Protein AF-A0A0F9AT08-F1 (afdb_monomer)

Foldseek 3Di:
DVVVVLQCVLVVADAFGKDKDKDQDQCPSDVVSQKDWDDWDWADPPPDDRTIIITIITHHDD

Organism: NCBI:txid412755

Structure (mmCIF, N/CA/C/O backbone):
data_AF-A0A0F9AT08-F1
#
_entry.id   AF-A0A0F9AT08-F1
#
loop_
_atom_site.group_PDB
_atom_site.id
_atom_site.type_symbol
_atom_site.label_atom_id
_atom_site.label_alt_id
_atom_site.label_comp_id
_atom_site.label_asym_id
_atom_site.label_entity_id
_atom_site.label_seq_id
_atom_site.pdbx_PDB_ins_code
_atom_site.Cartn_x
_atom_site.Cartn_y
_atom_site.Cartn_z
_atom_site.occupancy
_atom_site.B_iso_or_equiv
_atom_site.auth_seq_id
_atom_site.auth_comp_id
_atom_site.auth_asym_id
_atom_site.auth_atom_id
_atom_site.pdbx_PDB_model_num
ATOM 1 N N . SER A 1 1 ? 0.883 16.885 -0.143 1.00 82.81 1 SER A N 1
ATOM 2 C CA . SER A 1 1 ? 1.814 15.817 0.274 1.00 82.81 1 SER A CA 1
ATOM 3 C C . SER A 1 1 ? 1.028 14.529 0.405 1.00 82.81 1 SER A C 1
ATOM 5 O O . SER A 1 1 ? -0.104 14.601 0.872 1.00 82.81 1 SER A O 1
ATOM 7 N N . TYR A 1 2 ? 1.608 13.394 0.006 1.00 88.62 2 TYR A N 1
ATOM 8 C CA . TYR A 1 2 ? 0.972 12.074 0.058 1.00 88.62 2 TYR A CA 1
ATOM 9 C C . TYR A 1 2 ? 0.435 11.734 1.456 1.00 88.62 2 TYR A C 1
ATOM 11 O O . TYR A 1 2 ? -0.675 11.233 1.583 1.00 88.62 2 TYR A O 1
ATOM 19 N N . THR A 1 3 ? 1.143 12.142 2.515 1.00 92.06 3 THR A N 1
ATOM 20 C CA . THR A 1 3 ? 0.693 11.991 3.909 1.00 92.06 3 THR A CA 1
ATOM 21 C C . THR A 1 3 ? -0.705 12.559 4.149 1.00 92.06 3 THR A C 1
ATOM 23 O O . THR A 1 3 ? -1.526 11.881 4.746 1.00 92.06 3 THR A O 1
ATOM 26 N N . LYS A 1 4 ? -1.018 13.742 3.597 1.00 95.50 4 LYS A N 1
ATOM 27 C CA . LYS A 1 4 ? -2.336 14.377 3.776 1.00 95.50 4 LYS A CA 1
ATOM 28 C C . LYS A 1 4 ? -3.469 13.557 3.155 1.00 95.50 4 LYS A C 1
ATOM 30 O O . LYS A 1 4 ? -4.565 13.551 3.687 1.00 95.50 4 LYS A O 1
ATOM 35 N N . ILE A 1 5 ? -3.204 12.880 2.035 1.00 93.81 5 ILE A N 1
ATOM 36 C CA . ILE A 1 5 ? -4.187 11.994 1.395 1.00 93.81 5 ILE A CA 1
ATOM 37 C C . ILE A 1 5 ? -4.419 10.781 2.295 1.00 93.81 5 ILE A C 1
ATOM 39 O O . ILE A 1 5 ? -5.561 10.456 2.603 1.00 93.81 5 ILE A O 1
ATOM 43 N N . LYS A 1 6 ? -3.334 10.163 2.780 1.00 94.62 6 LYS A N 1
ATOM 44 C CA . LYS A 1 6 ? -3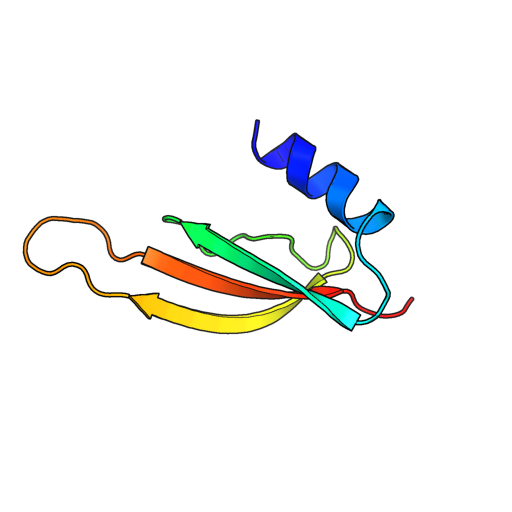.417 9.020 3.697 1.00 94.62 6 LYS A CA 1
ATOM 45 C C . LYS A 1 6 ? -4.175 9.352 4.979 1.00 94.62 6 LYS A C 1
ATOM 47 O O . LYS A 1 6 ? -4.857 8.489 5.501 1.00 94.62 6 LYS A O 1
ATOM 52 N N . ASP A 1 7 ? -4.084 10.580 5.475 1.00 95.62 7 ASP A N 1
ATOM 53 C CA . ASP A 1 7 ? -4.780 10.978 6.701 1.00 95.62 7 ASP A CA 1
ATOM 54 C C . ASP A 1 7 ? -6.302 11.149 6.515 1.00 95.62 7 ASP A C 1
ATOM 56 O O . ASP A 1 7 ? -7.026 11.023 7.490 1.00 95.62 7 ASP A O 1
ATOM 60 N N . ILE A 1 8 ? -6.792 11.387 5.289 1.00 96.19 8 ILE A N 1
ATOM 61 C CA . ILE A 1 8 ? -8.226 11.618 4.994 1.00 96.19 8 ILE A CA 1
ATOM 62 C C . ILE A 1 8 ? -8.912 10.355 4.439 1.00 96.19 8 ILE A C 1
ATOM 64 O O . ILE A 1 8 ? -10.110 10.159 4.616 1.00 96.19 8 ILE A O 1
ATOM 68 N N . LEU A 1 9 ? -8.167 9.465 3.773 1.00 95.44 9 LEU A N 1
ATOM 69 C CA . LEU A 1 9 ? -8.705 8.216 3.214 1.00 95.44 9 LEU A CA 1
ATOM 70 C C . LEU A 1 9 ? -9.498 7.329 4.201 1.00 95.44 9 LEU A C 1
ATOM 72 O O . LEU A 1 9 ? -10.495 6.759 3.749 1.00 95.4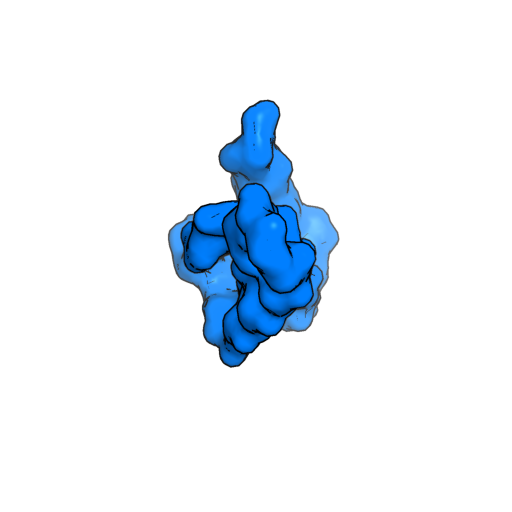4 9 LEU A O 1
ATOM 76 N N . PRO A 1 10 ? -9.136 7.199 5.498 1.00 94.81 10 PRO A N 1
ATOM 77 C CA . PRO A 1 10 ? -9.932 6.430 6.452 1.00 94.81 10 PRO A CA 1
ATOM 78 C C . PRO A 1 10 ? -11.388 6.904 6.546 1.00 94.81 10 PRO A C 1
ATOM 80 O O . PRO A 1 10 ? -12.272 6.071 6.718 1.00 94.81 10 PRO A O 1
ATOM 83 N N . ASP A 1 11 ? -11.649 8.201 6.370 1.00 95.06 11 ASP A N 1
ATOM 84 C CA . ASP A 1 11 ? -12.993 8.786 6.485 1.00 95.06 11 ASP A CA 1
ATOM 85 C C . ASP A 1 11 ? -13.830 8.619 5.206 1.00 95.06 11 ASP A C 1
ATOM 87 O O . ASP A 1 11 ? -15.049 8.780 5.224 1.00 95.06 11 ASP A O 1
ATOM 91 N N . ILE A 1 12 ? -13.182 8.309 4.080 1.00 95.56 12 ILE A N 1
ATOM 92 C CA . ILE A 1 12 ? -13.823 8.167 2.764 1.00 95.56 12 ILE A CA 1
ATOM 93 C C . ILE A 1 12 ? -14.110 6.696 2.449 1.00 95.56 12 ILE A C 1
ATOM 95 O O . ILE A 1 12 ? -15.106 6.373 1.802 1.00 95.56 12 ILE A O 1
ATOM 99 N N . ILE A 1 13 ? -13.210 5.800 2.854 1.00 95.44 13 ILE A N 1
ATOM 100 C CA . ILE A 1 13 ? -13.270 4.386 2.495 1.00 95.44 13 ILE A CA 1
ATOM 101 C C . ILE A 1 13 ? -14.216 3.632 3.436 1.00 95.44 13 ILE A C 1
ATOM 103 O O . ILE A 1 13 ? -14.099 3.704 4.662 1.00 95.44 13 ILE A O 1
ATOM 107 N N . ASN A 1 14 ? -15.133 2.868 2.840 1.00 94.75 14 ASN A N 1
ATOM 108 C CA . ASN A 1 14 ? -16.029 1.966 3.562 1.00 94.75 14 ASN A CA 1
ATOM 109 C C . ASN A 1 14 ? -15.250 0.869 4.303 1.00 94.75 14 ASN A C 1
ATOM 111 O O . ASN A 1 14 ? -14.125 0.529 3.940 1.00 94.75 14 ASN A O 1
ATOM 115 N N . GLU A 1 15 ? -15.876 0.285 5.319 1.00 91.69 15 GLU A N 1
ATOM 116 C CA . GLU A 1 15 ? -15.391 -0.933 5.973 1.00 91.69 15 GLU A CA 1
ATOM 117 C C . GLU A 1 15 ? -15.008 -2.014 4.951 1.00 91.69 15 GLU A C 1
ATOM 119 O O . GLU A 1 15 ? -15.692 -2.196 3.940 1.00 91.69 15 GLU A O 1
ATOM 124 N N . PHE A 1 16 ? -13.874 -2.682 5.188 1.00 94.00 16 PHE A N 1
ATOM 125 C CA . PHE A 1 16 ? -13.262 -3.662 4.278 1.00 94.00 16 PHE A CA 1
ATOM 126 C C . PHE A 1 16 ? -12.902 -3.131 2.879 1.00 94.00 16 PHE A C 1
ATOM 128 O O . PHE A 1 16 ? -12.559 -3.897 1.980 1.00 94.00 16 PHE A O 1
ATOM 135 N N . GLY A 1 17 ? -12.948 -1.814 2.665 1.00 96.56 17 GLY A N 1
ATOM 136 C CA . GLY A 1 17 ? -12.508 -1.204 1.420 1.00 96.56 17 GLY A CA 1
ATOM 137 C C . GLY A 1 17 ? -10.993 -1.311 1.238 1.00 96.56 17 GLY A C 1
ATOM 138 O O . GLY A 1 17 ? -10.221 -1.198 2.195 1.00 96.56 17 GLY A O 1
ATOM 139 N N . SER A 1 18 ? -10.557 -1.513 -0.007 1.00 96.81 18 SER A N 1
ATOM 140 C CA . SER A 1 18 ? -9.140 -1.684 -0.339 1.00 96.81 18 SER A CA 1
ATOM 141 C C . SER A 1 18 ? -8.479 -0.390 -0.824 1.00 96.81 18 SER A C 1
ATOM 143 O O . SER A 1 18 ? -9.064 0.384 -1.580 1.00 96.81 18 SER A O 1
ATOM 145 N N . VAL A 1 19 ? -7.214 -0.200 -0.449 1.00 97.38 19 VAL A N 1
ATOM 146 C CA . VAL A 1 19 ? -6.300 0.814 -0.988 1.00 97.38 19 VAL A CA 1
ATOM 147 C C . VAL A 1 19 ? -5.168 0.100 -1.712 1.00 97.38 19 VAL A C 1
ATOM 149 O O . VAL A 1 19 ? -4.490 -0.748 -1.135 1.00 97.38 19 VAL A O 1
ATOM 152 N N . ILE A 1 20 ? -4.944 0.466 -2.974 1.00 97.56 20 ILE A N 1
ATOM 153 C CA . ILE A 1 20 ? -3.844 -0.058 -3.787 1.00 97.56 20 ILE A CA 1
ATOM 154 C C . ILE A 1 20 ? -2.886 1.096 -4.076 1.00 97.56 20 ILE A C 1
ATOM 156 O O . ILE A 1 20 ? -3.220 2.019 -4.817 1.00 97.56 20 ILE A O 1
ATOM 160 N N . SER A 1 21 ? -1.703 1.055 -3.468 1.00 96.25 21 SER A N 1
ATOM 161 C CA . SER A 1 21 ? -0.651 2.058 -3.668 1.00 96.25 21 SER A CA 1
ATOM 162 C C . SER A 1 21 ? 0.390 1.535 -4.647 1.00 96.25 21 SER A C 1
ATOM 164 O O . SER A 1 21 ? 0.840 0.403 -4.498 1.00 96.25 21 SER A O 1
ATOM 166 N N . LEU A 1 22 ? 0.796 2.356 -5.615 1.00 95.94 22 LEU A N 1
ATOM 167 C CA . LEU A 1 22 ? 1.866 2.049 -6.564 1.00 95.94 22 LEU A CA 1
ATOM 168 C C . LEU A 1 22 ? 2.976 3.084 -6.387 1.00 95.94 22 LEU A C 1
ATOM 170 O O . LEU A 1 22 ? 2.732 4.282 -6.544 1.00 95.94 22 LEU A O 1
ATOM 174 N N . GLY A 1 23 ? 4.182 2.641 -6.042 1.00 92.94 23 GLY A N 1
A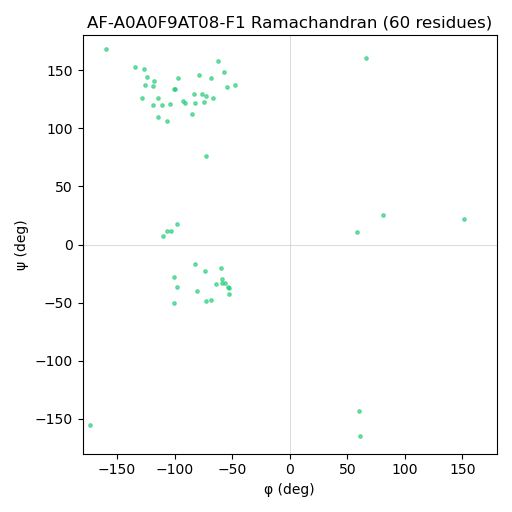TOM 175 C CA . GLY A 1 23 ? 5.301 3.551 -5.818 1.00 92.94 23 GLY A CA 1
ATOM 176 C C . GLY A 1 23 ? 6.626 2.839 -5.580 1.00 92.94 23 GLY A C 1
ATOM 177 O O . GLY A 1 23 ? 6.819 1.707 -6.013 1.00 92.94 23 GLY A O 1
ATOM 178 N N . TYR A 1 24 ? 7.533 3.521 -4.883 1.00 92.19 24 TYR A N 1
ATOM 179 C CA . TYR A 1 24 ? 8.897 3.047 -4.609 1.00 92.19 24 TYR A CA 1
ATOM 180 C C . TYR A 1 24 ? 9.128 2.688 -3.134 1.00 92.19 24 TYR A C 1
ATOM 182 O O . TYR A 1 24 ? 10.258 2.419 -2.734 1.00 92.19 24 TYR A O 1
ATOM 190 N N . ASP A 1 25 ? 8.078 2.700 -2.310 1.00 91.25 25 ASP A N 1
ATOM 191 C CA . ASP A 1 25 ? 8.134 2.301 -0.907 1.00 91.25 25 ASP A CA 1
ATOM 192 C C . ASP A 1 25 ? 6.970 1.379 -0.544 1.00 91.25 25 ASP A C 1
ATOM 194 O O . ASP A 1 25 ? 5.893 1.415 -1.139 1.00 91.25 25 ASP A O 1
ATOM 198 N N . SER A 1 26 ? 7.201 0.540 0.460 1.00 93.81 26 SER A N 1
ATOM 199 C CA . SER A 1 26 ? 6.216 -0.402 0.975 1.00 93.81 26 SER A CA 1
ATOM 200 C C . SER A 1 26 ? 5.499 0.123 2.223 1.00 93.81 26 SER A C 1
ATOM 202 O O . SER A 1 26 ? 4.940 -0.680 2.971 1.00 93.81 26 SER A O 1
ATOM 204 N N . VAL A 1 27 ? 5.527 1.432 2.515 1.00 93.25 27 VAL A N 1
ATOM 205 C CA . VAL A 1 27 ? 4.941 1.981 3.752 1.00 93.25 27 VAL A CA 1
ATOM 206 C C . VAL A 1 27 ? 3.419 1.961 3.677 1.00 93.25 27 VAL A C 1
ATOM 208 O O . VAL A 1 27 ? 2.784 1.469 4.608 1.00 93.25 27 VAL A O 1
ATOM 211 N N . GLY A 1 28 ? 2.842 2.451 2.573 1.00 94.31 28 GLY A N 1
ATOM 212 C CA . GLY A 1 28 ? 1.389 2.462 2.369 1.00 94.31 28 GLY A CA 1
ATOM 213 C C . GLY A 1 28 ? 0.632 3.272 3.432 1.00 94.31 28 GLY A C 1
ATOM 214 O O . GLY A 1 28 ? 1.107 4.323 3.893 1.00 94.31 28 GLY A O 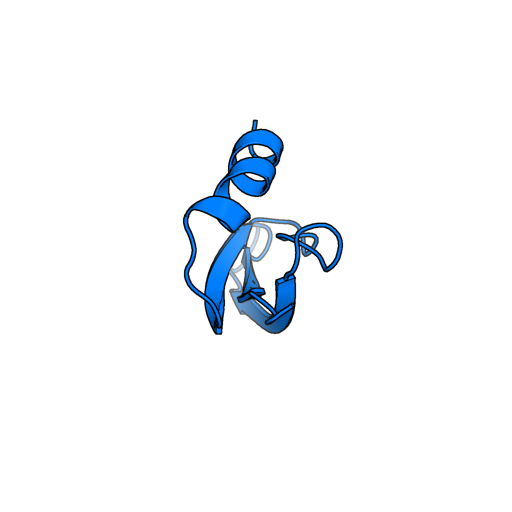1
ATOM 215 N N . MET A 1 29 ? -0.548 2.786 3.808 1.00 96.06 29 MET A N 1
ATOM 216 C CA . MET A 1 29 ? -1.469 3.351 4.797 1.00 96.06 29 MET A CA 1
ATOM 217 C C . MET A 1 29 ? -1.076 3.022 6.239 1.00 96.06 29 MET A C 1
ATOM 219 O O . MET A 1 29 ? -1.102 3.928 7.083 1.00 96.06 29 MET A O 1
ATOM 223 N N . SER A 1 30 ? -0.614 1.791 6.494 1.00 92.44 30 SER A N 1
ATOM 224 C CA . SER A 1 30 ? -0.252 1.218 7.804 1.00 92.44 30 SER A CA 1
ATOM 225 C C . SER A 1 30 ? -1.409 1.028 8.799 1.00 92.44 30 SER A C 1
ATOM 227 O O . SER A 1 30 ? -2.427 1.719 8.746 1.00 92.44 30 SER A O 1
ATOM 229 N N . GLU A 1 31 ? -1.184 0.167 9.797 1.00 93.69 31 GLU A N 1
ATOM 230 C CA . GLU A 1 31 ? -2.130 -0.105 1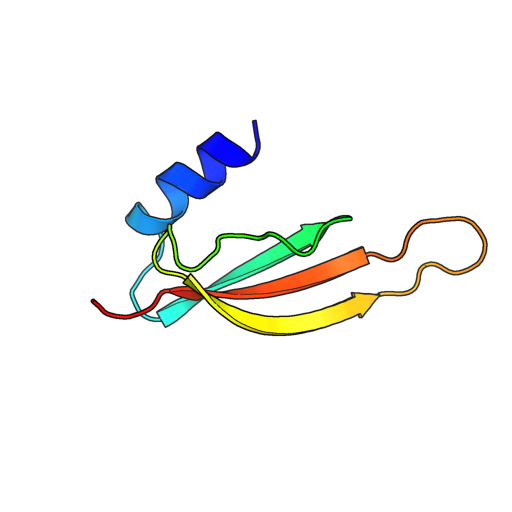0.893 1.00 93.69 31 GLU A CA 1
ATOM 231 C C . GLU A 1 31 ? -2.494 1.149 11.696 1.00 93.69 31 GLU A C 1
ATOM 233 O O . GLU A 1 31 ? -3.623 1.282 12.150 1.00 93.69 31 GLU A O 1
ATOM 238 N N . LYS A 1 32 ? -1.583 2.132 11.798 1.00 93.56 32 LYS A N 1
ATOM 239 C CA . LYS A 1 32 ? -1.848 3.410 12.487 1.00 93.56 32 LYS A CA 1
ATOM 240 C C . LYS A 1 32 ? -3.013 4.203 11.887 1.00 93.56 32 LYS A C 1
ATOM 242 O O . LYS A 1 32 ? -3.518 5.101 12.549 1.00 93.56 32 LYS A O 1
ATOM 247 N N . A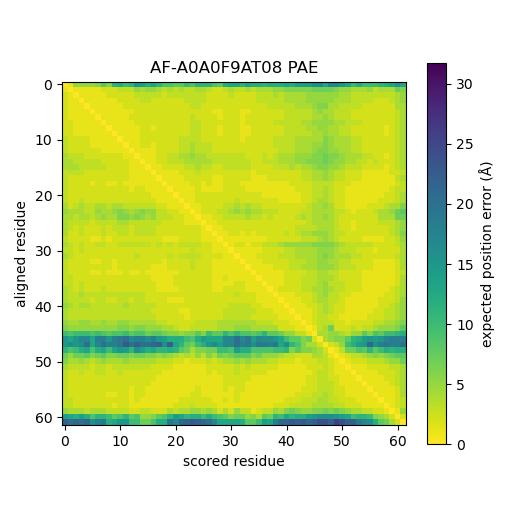RG A 1 33 ? -3.384 3.928 10.633 1.00 94.75 33 ARG A N 1
ATOM 248 C CA . ARG A 1 33 ? -4.522 4.552 9.943 1.00 94.75 33 ARG A CA 1
ATOM 249 C C . ARG A 1 33 ? -5.717 3.604 9.798 1.00 94.75 33 ARG A C 1
ATOM 251 O O . ARG A 1 33 ? -6.621 3.914 9.033 1.00 94.75 33 ARG A O 1
ATOM 258 N N . GLY A 1 34 ? -5.703 2.456 10.479 1.00 95.75 34 GLY A N 1
ATOM 259 C CA . GLY A 1 34 ? -6.773 1.459 10.412 1.00 95.75 34 GLY A CA 1
ATOM 260 C C . GLY A 1 34 ? -6.697 0.537 9.193 1.00 95.75 34 GLY A C 1
ATOM 261 O O . GLY A 1 34 ? -7.722 0.026 8.752 1.00 95.75 34 GLY A O 1
ATOM 262 N N . PHE A 1 35 ? -5.507 0.331 8.615 1.00 97.25 35 PHE A N 1
ATOM 263 C CA . PHE A 1 35 ? -5.331 -0.516 7.431 1.00 97.25 35 PHE A CA 1
ATOM 264 C C . PHE A 1 35 ? -4.409 -1.708 7.688 1.00 97.25 35 PHE A C 1
ATOM 266 O O . PHE A 1 35 ? -3.323 -1.576 8.253 1.00 97.25 35 PHE A O 1
ATOM 273 N N . ARG A 1 36 ? -4.828 -2.872 7.193 1.00 96.56 36 ARG A N 1
ATOM 274 C CA . ARG A 1 36 ? -4.096 -4.141 7.203 1.00 96.56 36 ARG A CA 1
ATOM 275 C C . ARG A 1 36 ? -3.458 -4.377 5.837 1.00 96.56 36 ARG A C 1
ATOM 277 O O . ARG A 1 36 ? -4.136 -4.280 4.819 1.00 96.56 36 ARG A O 1
ATOM 284 N N . LYS A 1 37 ? -2.183 -4.775 5.802 1.00 96.94 37 LYS A N 1
ATOM 285 C CA . LYS A 1 37 ? -1.512 -5.228 4.570 1.00 96.94 37 LYS A CA 1
ATOM 286 C C . LYS A 1 37 ? -2.027 -6.604 4.164 1.00 96.94 37 LYS A C 1
ATOM 288 O O . LYS A 1 37 ? -2.005 -7.528 4.970 1.00 96.94 37 LYS A O 1
ATOM 293 N N . ILE A 1 38 ? -2.458 -6.728 2.914 1.00 97.75 38 ILE A N 1
ATOM 294 C CA . ILE A 1 38 ? -2.985 -7.974 2.351 1.00 97.75 38 ILE A CA 1
ATOM 295 C C . ILE A 1 38 ? -1.919 -8.671 1.517 1.00 97.75 38 ILE A C 1
ATOM 297 O O . ILE A 1 38 ? -1.655 -9.855 1.706 1.00 97.75 38 ILE A O 1
ATOM 301 N N . THR A 1 39 ? -1.291 -7.943 0.594 1.00 97.81 39 THR A N 1
ATOM 302 C CA . THR A 1 39 ? -0.259 -8.504 -0.279 1.00 97.81 39 THR A 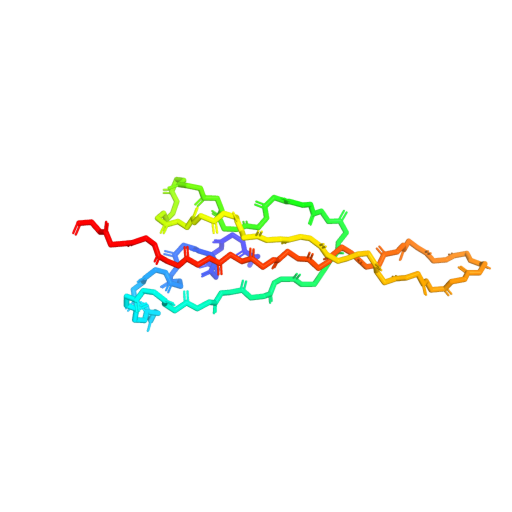CA 1
ATOM 303 C C . THR A 1 39 ? 0.624 -7.414 -0.879 1.00 97.81 39 THR A C 1
ATOM 305 O O . THR A 1 39 ? 0.309 -6.221 -0.819 1.00 97.81 39 THR A O 1
ATOM 308 N N . TYR A 1 40 ? 1.725 -7.852 -1.481 1.00 97.69 40 TYR A N 1
ATOM 309 C CA . TYR A 1 40 ? 2.614 -7.032 -2.286 1.00 97.69 40 TYR A CA 1
ATOM 310 C C . TYR A 1 40 ? 2.763 -7.641 -3.675 1.00 97.69 40 TYR A C 1
ATOM 312 O O . TYR A 1 40 ? 2.836 -8.861 -3.822 1.00 97.69 40 TYR A O 1
ATOM 320 N N . CYS A 1 41 ? 2.864 -6.787 -4.687 1.00 97.12 41 CYS A N 1
ATOM 321 C CA . CYS A 1 41 ? 3.248 -7.191 -6.033 1.00 97.12 41 CYS A CA 1
ATOM 322 C C . CYS A 1 41 ? 4.396 -6.296 -6.502 1.00 97.12 41 CYS A C 1
ATOM 324 O O . CYS A 1 41 ? 4.301 -5.073 -6.436 1.00 97.12 41 CYS A O 1
ATOM 326 N N . LEU A 1 42 ? 5.494 -6.912 -6.936 1.00 96.25 42 LEU A N 1
ATOM 327 C CA . LEU A 1 42 ? 6.586 -6.210 -7.598 1.00 96.25 42 LEU A CA 1
ATOM 328 C C . LEU A 1 42 ? 6.336 -6.260 -9.101 1.00 96.25 42 LEU A C 1
ATOM 330 O O . LEU A 1 42 ? 6.182 -7.341 -9.670 1.00 96.25 42 LEU A O 1
ATOM 334 N N . VAL A 1 43 ? 6.284 -5.090 -9.729 1.00 95.06 43 VAL A N 1
ATOM 335 C CA . VAL A 1 43 ? 6.170 -4.964 -11.182 1.00 95.06 43 VAL A CA 1
ATOM 336 C C . VAL A 1 43 ? 7.522 -4.518 -11.715 1.00 95.06 43 VAL A C 1
ATOM 338 O O . VAL A 1 43 ? 7.919 -3.365 -11.527 1.00 95.06 43 VAL A O 1
ATOM 341 N N . CYS A 1 44 ? 8.227 -5.455 -12.349 1.00 93.31 44 CYS A N 1
ATOM 342 C CA . CYS A 1 44 ? 9.561 -5.216 -12.879 1.00 93.31 44 CYS A CA 1
ATOM 343 C C . CYS A 1 44 ? 9.515 -4.407 -14.179 1.00 93.31 44 CYS A C 1
ATOM 345 O O . CYS A 1 44 ? 8.823 -4.790 -15.123 1.00 93.31 44 CYS A O 1
ATOM 347 N N . HIS A 1 45 ? 10.303 -3.332 -14.251 1.00 90.38 45 HIS A N 1
ATOM 348 C CA . HIS A 1 45 ? 10.351 -2.428 -15.416 1.00 90.38 45 HIS A CA 1
ATOM 349 C C . HIS A 1 45 ? 11.573 -2.632 -16.321 1.00 90.38 45 HIS A C 1
ATOM 351 O O . HIS A 1 45 ? 11.803 -1.856 -17.244 1.00 90.38 45 HIS A O 1
ATOM 357 N N . SER A 1 46 ? 12.322 -3.720 -16.123 1.00 86.12 46 SER A N 1
ATOM 358 C CA . SER A 1 46 ? 13.553 -4.023 -16.870 1.00 86.12 46 SER A CA 1
ATOM 359 C C . SER A 1 46 ? 14.657 -2.958 -16.682 1.00 86.12 46 SER A C 1
ATOM 361 O O . SER A 1 46 ? 14.663 -2.215 -15.704 1.00 86.12 46 SER A O 1
ATOM 363 N N . GLY A 1 47 ? 15.675 -2.979 -17.549 1.00 73.50 47 GLY A N 1
ATOM 364 C CA . GLY A 1 47 ? 17.020 -2.456 -17.283 1.00 73.50 47 GLY A CA 1
ATOM 365 C C . GLY A 1 47 ? 17.187 -0.937 -17.239 1.00 73.50 47 GLY A C 1
ATOM 366 O O . GLY A 1 47 ? 17.753 -0.395 -18.180 1.00 73.50 47 GLY A O 1
ATOM 367 N N . ASP A 1 48 ? 16.742 -0.323 -16.135 1.00 66.62 48 ASP A N 1
ATOM 368 C CA . ASP A 1 48 ? 17.353 0.815 -15.393 1.00 66.62 48 ASP A CA 1
ATOM 369 C C . ASP A 1 48 ? 16.296 1.686 -14.667 1.00 66.62 48 ASP A C 1
ATOM 371 O O . ASP A 1 48 ? 16.514 2.859 -14.366 1.00 66.62 48 ASP A O 1
ATOM 375 N N . HIS A 1 49 ? 15.109 1.135 -14.383 1.00 77.50 49 HIS A N 1
ATOM 376 C CA . HIS A 1 49 ? 14.098 1.799 -13.561 1.00 77.50 49 HIS A CA 1
ATOM 377 C C . HIS A 1 49 ? 13.815 0.981 -12.303 1.00 77.50 49 HIS A C 1
ATOM 379 O O . HIS A 1 49 ? 13.754 -0.245 -12.367 1.00 77.50 49 HIS A O 1
ATOM 385 N N . ASN A 1 50 ? 13.633 1.654 -11.163 1.00 88.31 50 ASN A N 1
ATOM 386 C CA . ASN A 1 50 ? 13.167 0.986 -9.953 1.00 88.31 50 ASN A CA 1
ATOM 387 C C . ASN A 1 50 ? 11.854 0.253 -10.257 1.00 88.31 50 ASN A C 1
ATOM 389 O O . ASN A 1 50 ? 10.945 0.820 -10.870 1.00 88.31 50 ASN A O 1
ATOM 393 N N . ASP A 1 51 ? 11.745 -0.980 -9.776 1.00 92.44 51 ASP A N 1
ATOM 394 C CA . ASP A 1 51 ? 10.493 -1.723 -9.824 1.00 92.44 51 ASP A CA 1
ATOM 395 C C . ASP A 1 51 ? 9.384 -0.940 -9.113 1.00 92.44 51 ASP A C 1
ATOM 397 O O . ASP A 1 51 ? 9.616 -0.213 -8.140 1.00 92.44 51 ASP A O 1
ATOM 401 N N . THR A 1 52 ? 8.150 -1.102 -9.587 1.00 94.69 52 THR A N 1
ATOM 402 C CA . THR A 1 52 ? 6.999 -0.572 -8.857 1.00 94.69 52 THR A CA 1
ATOM 403 C C . THR A 1 52 ? 6.609 -1.549 -7.764 1.00 94.69 52 THR A C 1
ATOM 405 O O . THR A 1 52 ? 6.265 -2.701 -8.029 1.00 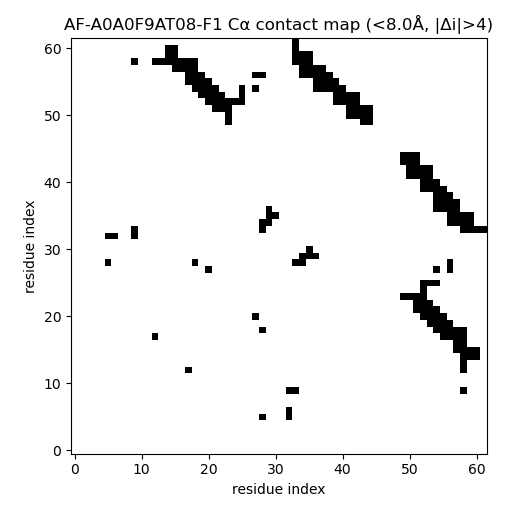94.69 52 THR A O 1
ATOM 408 N N . ILE A 1 53 ? 6.615 -1.057 -6.531 1.00 96.88 53 ILE A N 1
ATOM 409 C CA . ILE A 1 53 ? 6.056 -1.749 -5.381 1.00 96.88 53 ILE A CA 1
ATOM 410 C C . ILE A 1 53 ? 4.565 -1.431 -5.344 1.00 96.88 53 ILE A C 1
ATOM 412 O O . ILE A 1 53 ? 4.158 -0.292 -5.100 1.00 96.88 53 ILE A O 1
ATOM 416 N N . VAL A 1 54 ? 3.751 -2.451 -5.592 1.00 97.88 54 VAL A N 1
ATOM 417 C CA . VAL A 1 54 ? 2.310 -2.409 -5.375 1.00 97.88 54 VAL A CA 1
ATOM 418 C C . VAL A 1 54 ? 2.032 -2.900 -3.961 1.00 97.88 54 VAL A C 1
ATOM 420 O O . VAL A 1 54 ? 2.381 -4.028 -3.609 1.00 97.88 54 VAL A O 1
ATOM 423 N N . VAL A 1 55 ? 1.394 -2.061 -3.152 1.00 98.00 55 VAL A N 1
ATOM 424 C CA . VAL A 1 55 ? 0.945 -2.393 -1.798 1.00 98.00 55 VAL A CA 1
ATOM 425 C C . VAL A 1 55 ? -0.574 -2.453 -1.808 1.00 98.00 55 VAL A C 1
ATOM 427 O O . VAL A 1 55 ? -1.219 -1.454 -2.122 1.00 98.00 55 VAL A O 1
ATOM 430 N N . VAL A 1 56 ? -1.136 -3.610 -1.459 1.00 98.00 56 VAL A N 1
ATOM 431 C CA . VAL A 1 56 ? -2.582 -3.778 -1.285 1.00 98.00 56 VAL A CA 1
ATOM 432 C C . VAL A 1 56 ? -2.887 -3.819 0.204 1.00 98.00 56 VAL A C 1
ATOM 434 O O . VAL A 1 56 ? -2.379 -4.676 0.934 1.00 98.00 56 VAL A O 1
ATOM 437 N N . GLU A 1 57 ? -3.720 -2.889 0.647 1.00 97.75 57 GLU A N 1
ATOM 438 C CA . GLU A 1 57 ? -4.158 -2.740 2.029 1.00 97.75 57 GLU A CA 1
ATOM 439 C C . GLU A 1 57 ? -5.684 -2.720 2.107 1.00 97.75 57 GLU A C 1
ATOM 441 O O . GLU A 1 57 ? -6.351 -2.283 1.176 1.00 97.75 57 GLU A O 1
ATOM 446 N N . GLU A 1 58 ? -6.240 -3.180 3.221 1.00 97.75 58 GLU A N 1
ATOM 447 C CA . GLU A 1 58 ? -7.680 -3.217 3.475 1.00 97.75 58 GLU A CA 1
ATOM 448 C C . GLU A 1 58 ? -7.999 -2.505 4.788 1.00 97.75 58 GLU A C 1
ATOM 450 O O . GLU A 1 58 ? -7.273 -2.680 5.773 1.00 97.75 58 GLU A O 1
ATOM 455 N N . LYS A 1 59 ? -9.068 -1.703 4.803 1.00 97.25 59 LYS A N 1
ATOM 456 C CA . LYS A 1 59 ? -9.563 -1.061 6.020 1.00 97.25 59 LYS A CA 1
ATOM 457 C C . LYS A 1 59 ? -10.091 -2.125 6.983 1.00 97.25 59 LYS A C 1
ATOM 459 O O . LYS A 1 59 ? -10.923 -2.950 6.611 1.00 97.25 59 LYS A O 1
ATOM 464 N N . ILE A 1 60 ? -9.585 -2.105 8.207 1.00 94.56 60 ILE A N 1
ATOM 465 C CA . ILE A 1 60 ? -9.984 -3.022 9.275 1.00 94.56 60 ILE A CA 1
ATOM 466 C C . ILE A 1 60 ? -11.318 -2.525 9.860 1.00 94.56 60 ILE A C 1
ATOM 468 O O . ILE A 1 60 ? -11.545 -1.316 9.904 1.00 94.56 60 ILE A O 1
ATOM 472 N N . ASN A 1 61 ? -12.193 -3.442 10.289 1.00 81.38 61 ASN A N 1
ATOM 473 C CA . ASN A 1 61 ? -13.313 -3.071 11.159 1.00 81.38 61 ASN A CA 1
ATOM 474 C C . ASN A 1 61 ? -12.792 -2.800 12.562 1.00 81.38 61 ASN A C 1
ATOM 476 O O . ASN A 1 61 ? -12.184 -3.692 13.157 1.00 81.38 61 ASN A O 1
ATOM 480 N N . ASP A 1 62 ? -13.064 -1.599 13.059 1.00 60.41 62 ASP A N 1
ATOM 481 C CA . ASP A 1 62 ? -13.029 -1.323 14.494 1.00 60.41 62 ASP A CA 1
ATOM 482 C C . ASP A 1 62 ? -14.214 -2.008 15.200 1.00 60.41 62 ASP A C 1
ATOM 484 O O . ASP A 1 62 ? -15.336 -2.010 14.636 1.00 60.41 62 ASP A O 1
#

Radius of gyration: 12.68 Å; Cα contacts (8 Å, |Δi|>4): 105; chains: 1; bounding box: 33×24×32 Å

Nearest PDB structures (foldseek):
  1xdz-assembly1_A  TM=6.181E-01  e=2.761E-01  Bacillus subtilis
  5ufm-assembly1_A  TM=7.920E-01  e=1.803E+00  Burkholderia thailandensis E264
  4qi9-assembly3_C  TM=6.288E-01  e=9.760E+00  Yersinia pestis CO92
  7am0-assembly2_C  TM=4.807E-01  e=6.300E+00  Komagataeibacter europaeus
  5wy8-assembly1_B  TM=2.363E-01  e=9.169E+00  Homo sapiens

Sequence (62 aa):
SYTKIKDILPDIINEFGSVISLGYDSVGMSEKRGFRKITYCLVCHSGDHNDTIVVVEEKIND

Secondary structure (DSSP, 8-state):
-HHHHHHHHHHHSPTT-EEEEEES-S--S-GGGTEEEEEEEEE---TTSPPEEEEEEEEPP-

Mean predicted aligned error: 3.45 Å

Solvent-accessible surface area (backbone atoms only — not comparable to full-atom values): 3817 Å² to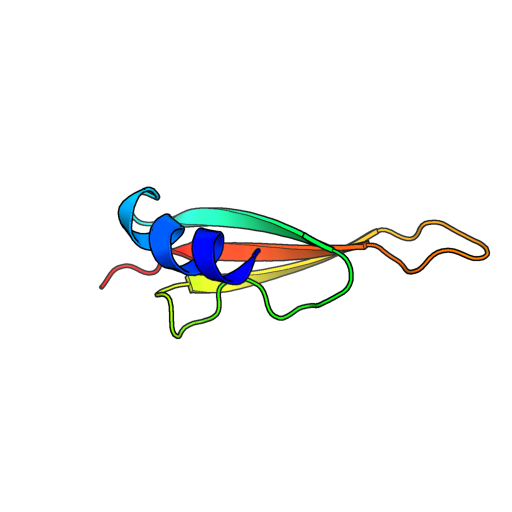tal; per-residue (Å²): 111,73,67,64,53,58,71,49,44,59,82,72,49,54,78,66,33,73,47,79,45,79,40,87,59,87,67,81,70,38,63,94,57,45,24,44,81,75,52,74,48,80,46,79,66,59,102,88,50,82,47,37,32,31,38,36,30,30,31,55,80,129

pLDDT: mean 92.83, std 7.17, range [60.41, 98.0]